Protein AF-A0A2G2Y9D1-F1 (afdb_monomer_lite)

pLDDT: mean 82.74, std 15.82, range [43.44, 98.5]

Foldseek 3Di:
DVVVVVVVVLVVLLVVCCVVCVPDDPQVSVCVVPNDADPVDGDDPDPDDPVVNVCPPDDDPVNVVVVVVVVVVVVVVVVVVVVVVVVVVVVVVVVVVVVVVVVVVVVVVVVD

Radius of gyration: 37.93 Å; chains: 1; bounding box: 68×23×106 Å

Organism: Capsicum annuum (NCBI:txid4072)

Secondary structure (DSSP, 8-state):
-HHHHHHHHHHHHHHHHHHH-TT--HHHHHHHHH---BTTB---------HHHHS-SS--HHHHHHHHHHHHHHHHHHHHHHHHHHHHHHHHHHHHHHHHHHHHHHHHHTT-

Sequence (112 aa):
MIENISFYILQAQLEEIVNAEPSLSSIEIVEKCFGPQNRSHVVAFGGGVKMKYLKGGTSSKAKLLSTLCSTQKGNKYLNEENKSLNDRLSTLEDEMNEIRKMKEFFAAQQQQ

Structure (mmCIF, N/CA/C/O backbone):
data_AF-A0A2G2Y9D1-F1
#
_entry.id   AF-A0A2G2Y9D1-F1
#
loop_
_atom_site.group_PDB
_atom_site.id
_atom_site.type_symbol
_atom_site.label_atom_id
_atom_site.label_alt_id
_atom_site.label_comp_id
_atom_site.label_asym_id
_atom_site.label_entity_id
_atom_site.label_seq_id
_atom_site.pdbx_PDB_ins_code
_atom_site.Cartn_x
_atom_site.Cartn_y
_atom_site.Cartn_z
_atom_site.occupancy
_atom_site.B_iso_or_equiv
_atom_site.auth_seq_id
_atom_site.auth_comp_id
_atom_site.auth_asym_id
_atom_site.auth_atom_id
_atom_site.pdbx_PDB_model_num
ATOM 1 N N . MET A 1 1 ? 4.196 15.761 -25.987 1.00 48.19 1 MET A N 1
ATOM 2 C CA . MET A 1 1 ? 3.582 16.226 -27.254 1.00 48.19 1 MET A CA 1
ATOM 3 C C . MET A 1 1 ? 4.626 16.655 -28.290 1.00 48.19 1 MET A C 1
ATOM 5 O O . MET A 1 1 ? 4.408 16.402 -29.463 1.00 48.19 1 MET A O 1
ATOM 9 N N . ILE A 1 2 ? 5.772 17.218 -27.879 1.00 43.44 2 ILE A N 1
ATOM 10 C CA . ILE A 1 2 ? 6.851 17.670 -28.784 1.00 43.44 2 ILE A CA 1
ATOM 11 C C . ILE A 1 2 ? 7.544 16.509 -29.533 1.00 43.44 2 ILE A C 1
ATOM 13 O O . ILE A 1 2 ? 7.865 16.647 -30.706 1.00 43.44 2 ILE A O 1
ATOM 17 N N . GLU A 1 3 ? 7.707 15.339 -28.907 1.00 46.25 3 GLU A N 1
ATOM 18 C CA . GLU A 1 3 ? 8.394 14.189 -29.530 1.00 46.25 3 GLU A CA 1
ATOM 19 C C . GLU A 1 3 ? 7.617 13.563 -30.703 1.00 46.25 3 GLU A C 1
ATOM 21 O O . GLU A 1 3 ? 8.229 13.102 -31.662 1.00 46.25 3 GLU A O 1
ATOM 26 N N . ASN A 1 4 ? 6.278 13.620 -30.681 1.00 48.38 4 ASN A N 1
ATOM 27 C CA . ASN A 1 4 ? 5.446 13.095 -31.770 1.00 48.38 4 ASN A CA 1
ATOM 28 C C . ASN A 1 4 ? 5.592 13.918 -33.055 1.00 48.38 4 ASN A C 1
ATOM 30 O O . ASN A 1 4 ? 5.611 13.351 -34.139 1.00 48.38 4 ASN A O 1
ATOM 34 N N . ILE A 1 5 ? 5.738 15.243 -32.944 1.00 51.56 5 ILE A N 1
ATOM 35 C CA . ILE A 1 5 ? 5.854 16.137 -34.109 1.00 51.56 5 ILE A CA 1
ATOM 36 C C . ILE A 1 5 ? 7.142 15.840 -34.896 1.00 51.56 5 ILE A C 1
ATOM 38 O O . ILE A 1 5 ? 7.125 15.843 -36.123 1.00 51.56 5 ILE A O 1
ATOM 42 N N . SER A 1 6 ? 8.234 15.498 -34.204 1.00 65.56 6 SER A N 1
ATOM 43 C CA . SER A 1 6 ? 9.519 15.156 -34.833 1.00 65.56 6 SER A CA 1
ATOM 44 C C . SER A 1 6 ? 9.444 13.881 -35.688 1.00 65.56 6 SER A C 1
ATOM 46 O O . SER A 1 6 ? 10.043 13.811 -36.758 1.00 65.56 6 SER A O 1
ATOM 48 N N . PHE A 1 7 ? 8.668 12.882 -35.249 1.00 68.06 7 PHE A N 1
ATOM 49 C CA . PHE A 1 7 ? 8.515 11.618 -35.974 1.00 68.06 7 PHE A CA 1
ATOM 50 C C . PHE A 1 7 ? 7.743 11.788 -37.289 1.00 68.06 7 PHE A C 1
ATOM 52 O O . PHE A 1 7 ? 8.189 11.303 -38.325 1.00 68.06 7 PHE A O 1
ATOM 59 N N . TYR A 1 8 ? 6.630 12.530 -37.272 1.00 73.38 8 TYR A N 1
ATOM 60 C CA . TYR A 1 8 ? 5.833 12.775 -38.480 1.00 73.38 8 TYR A CA 1
ATOM 61 C C . TYR A 1 8 ? 6.582 13.605 -39.530 1.00 73.38 8 TYR A C 1
ATOM 63 O O . TYR A 1 8 ? 6.454 13.334 -40.720 1.00 73.38 8 TYR A O 1
ATOM 71 N N . ILE A 1 9 ? 7.393 14.583 -39.107 1.00 77.69 9 ILE A N 1
ATOM 72 C CA . ILE A 1 9 ? 8.218 15.381 -40.029 1.00 77.69 9 ILE A CA 1
ATOM 73 C C . ILE A 1 9 ? 9.267 14.497 -40.711 1.00 77.69 9 ILE A C 1
ATOM 75 O O . ILE A 1 9 ? 9.428 14.572 -41.926 1.00 77.69 9 ILE A O 1
ATOM 79 N N . LEU A 1 10 ? 9.937 13.623 -39.951 1.00 80.69 10 LEU A N 1
ATOM 80 C CA . LEU A 1 10 ? 10.908 12.687 -40.515 1.00 80.69 10 LEU A CA 1
ATOM 81 C C . LEU A 1 10 ? 10.245 11.699 -41.483 1.00 80.69 10 LEU A C 1
ATOM 83 O O . LEU A 1 10 ? 10.792 11.428 -42.548 1.00 80.69 10 LEU A O 1
ATOM 87 N N . GLN A 1 11 ? 9.062 11.184 -41.139 1.00 81.06 11 GLN A N 1
ATOM 88 C CA . GLN A 1 11 ? 8.315 10.287 -42.018 1.00 81.06 11 GLN A CA 1
ATOM 89 C C . GLN A 1 11 ? 7.964 10.966 -43.350 1.00 81.06 11 GLN A C 1
ATOM 91 O O . GLN A 1 11 ? 8.222 10.392 -44.404 1.00 81.06 11 GLN A O 1
ATOM 96 N N . ALA A 1 12 ? 7.447 12.198 -43.312 1.00 85.00 12 ALA A N 1
ATOM 97 C CA . ALA A 1 12 ? 7.103 12.946 -44.520 1.00 85.00 12 ALA A CA 1
ATOM 98 C C . ALA A 1 12 ? 8.330 13.207 -45.414 1.00 85.00 12 ALA A C 1
ATOM 100 O O . ALA A 1 12 ? 8.254 13.038 -46.628 1.00 85.00 12 ALA A O 1
ATOM 101 N N . GLN A 1 13 ? 9.477 13.550 -44.818 1.00 84.44 13 GLN A N 1
ATOM 102 C CA . GLN A 1 13 ? 10.731 13.753 -45.555 1.00 84.44 13 GLN A CA 1
ATOM 103 C C . GLN A 1 13 ? 11.242 12.465 -46.215 1.00 84.44 13 GLN A C 1
ATOM 105 O O . GLN A 1 13 ? 11.739 12.500 -47.339 1.00 84.44 13 GLN A O 1
ATOM 110 N N . LEU A 1 14 ? 11.112 11.319 -45.541 1.00 85.00 14 LEU A N 1
ATOM 111 C CA . LEU A 1 14 ? 11.488 10.025 -46.112 1.00 85.00 14 LEU A CA 1
ATOM 112 C C . LEU A 1 14 ? 10.572 9.640 -47.279 1.00 85.00 14 LEU A C 1
ATOM 114 O O . LEU A 1 14 ? 11.066 9.197 -48.314 1.00 85.00 14 LEU A O 1
ATOM 118 N N . GLU A 1 15 ? 9.259 9.832 -47.132 1.00 86.31 15 GLU A N 1
ATOM 119 C CA . GLU A 1 15 ? 8.288 9.585 -48.203 1.00 86.31 15 GLU A CA 1
ATOM 120 C C . GLU A 1 15 ? 8.555 10.478 -49.424 1.00 86.31 15 GLU A C 1
ATOM 122 O O . GLU A 1 15 ? 8.522 9.996 -50.555 1.00 86.31 15 GLU A O 1
ATOM 127 N N . GLU A 1 16 ? 8.892 11.754 -49.220 1.00 90.44 16 GLU A N 1
ATOM 128 C CA . GLU A 1 16 ? 9.259 12.676 -50.300 1.00 90.44 16 GLU A CA 1
ATOM 129 C C . GLU A 1 16 ? 10.503 12.198 -51.070 1.00 90.44 16 GLU A C 1
ATOM 131 O O . GLU A 1 16 ? 10.475 12.118 -52.299 1.00 90.44 16 GLU A O 1
ATOM 136 N N . ILE A 1 17 ? 11.570 11.809 -50.362 1.00 88.44 17 ILE A N 1
ATOM 137 C CA . ILE A 1 17 ? 12.823 11.342 -50.979 1.00 88.44 17 ILE A CA 1
ATOM 138 C C . ILE A 1 17 ? 12.614 10.029 -51.744 1.00 88.44 17 ILE A C 1
ATOM 140 O O . ILE A 1 17 ? 13.099 9.894 -52.867 1.00 88.44 17 ILE A O 1
ATOM 144 N N . VAL A 1 18 ? 11.878 9.072 -51.166 1.00 86.50 18 VAL A N 1
ATOM 145 C CA . VAL A 1 18 ? 11.588 7.776 -51.806 1.00 86.50 18 VAL A CA 1
ATOM 146 C C . VAL A 1 18 ? 10.751 7.957 -53.071 1.00 86.50 18 VAL A C 1
ATOM 148 O O . VAL A 1 18 ? 10.997 7.283 -54.070 1.00 86.50 18 VAL A O 1
ATOM 151 N N . ASN A 1 19 ? 9.783 8.875 -53.053 1.00 89.88 19 ASN A N 1
ATOM 152 C CA . ASN A 1 19 ? 8.948 9.154 -54.218 1.00 89.88 19 ASN A CA 1
ATOM 153 C C . ASN A 1 19 ? 9.711 9.904 -55.319 1.00 89.88 19 ASN A C 1
ATOM 155 O O . ASN A 1 19 ? 9.471 9.655 -56.500 1.00 89.88 19 ASN A O 1
ATOM 159 N N . ALA A 1 20 ? 10.619 10.812 -54.952 1.00 91.88 20 ALA A N 1
ATOM 160 C CA . ALA A 1 20 ? 11.430 11.558 -55.911 1.00 91.88 20 ALA A CA 1
ATOM 161 C C . ALA A 1 20 ? 12.520 10.690 -56.564 1.00 91.88 20 ALA A C 1
ATOM 163 O O . ALA A 1 20 ? 12.767 10.809 -57.764 1.00 91.88 20 ALA A O 1
ATOM 164 N N . GLU A 1 21 ? 13.166 9.807 -55.794 1.00 90.88 21 GLU A N 1
ATOM 165 C CA . GLU A 1 21 ? 14.278 8.967 -56.251 1.00 90.88 21 GLU A CA 1
ATOM 166 C C . GLU A 1 21 ? 14.125 7.512 -55.749 1.00 90.88 21 GLU A C 1
ATOM 168 O O . GLU A 1 21 ? 14.830 7.077 -54.834 1.00 90.88 21 GLU A O 1
ATOM 173 N N . PRO A 1 22 ? 13.238 6.706 -56.365 1.00 89.06 22 PRO A N 1
ATOM 174 C CA . PRO A 1 22 ? 12.914 5.357 -55.887 1.00 89.06 22 PRO A CA 1
ATOM 175 C C . PRO A 1 22 ? 14.054 4.340 -56.048 1.00 89.06 22 PRO A C 1
ATOM 177 O O . PRO A 1 22 ? 13.988 3.244 -55.496 1.00 89.06 22 PRO A O 1
ATOM 180 N N . SER A 1 23 ? 15.097 4.671 -56.815 1.00 92.50 23 SER A N 1
ATOM 181 C CA . SER A 1 23 ? 16.277 3.821 -57.006 1.00 92.50 23 SER A CA 1
ATOM 182 C C . SER A 1 23 ? 17.314 3.940 -55.888 1.00 92.50 23 SER A C 1
ATOM 184 O O . SER A 1 23 ? 18.296 3.199 -55.913 1.00 92.50 23 SER A O 1
ATOM 186 N N . LEU A 1 24 ? 17.145 4.876 -54.945 1.00 87.12 24 LEU A N 1
ATOM 187 C CA . LEU A 1 24 ? 18.072 5.025 -53.827 1.00 87.12 24 LEU A CA 1
ATOM 188 C C . LEU A 1 24 ? 18.005 3.816 -52.897 1.00 87.12 24 LEU A C 1
ATOM 190 O O . LEU A 1 24 ? 16.939 3.322 -52.530 1.00 87.12 24 LEU A O 1
ATOM 194 N N . SER A 1 25 ? 19.173 3.372 -52.454 1.00 86.06 25 SER A N 1
ATOM 195 C CA . SER A 1 25 ? 19.276 2.396 -51.381 1.00 86.06 25 SER A CA 1
ATOM 196 C C . SER A 1 25 ? 18.913 3.025 -50.033 1.00 86.06 25 SER A C 1
ATOM 198 O O . SER A 1 25 ? 19.039 4.232 -49.818 1.00 86.06 25 SER A O 1
ATOM 200 N N . SER A 1 26 ? 18.511 2.196 -49.067 1.00 81.62 26 SER A N 1
ATOM 201 C CA . SER A 1 26 ? 18.126 2.676 -47.733 1.00 81.62 26 SER A CA 1
ATOM 202 C C . SER A 1 26 ? 19.229 3.480 -47.036 1.00 81.62 26 SER A C 1
ATOM 204 O O . SER A 1 26 ? 18.922 4.397 -46.282 1.00 81.62 26 SER A O 1
ATOM 206 N N . ILE A 1 27 ? 20.508 3.175 -47.293 1.00 81.12 27 ILE A N 1
ATOM 207 C CA . ILE A 1 27 ? 21.630 3.927 -46.716 1.00 81.12 27 ILE A CA 1
A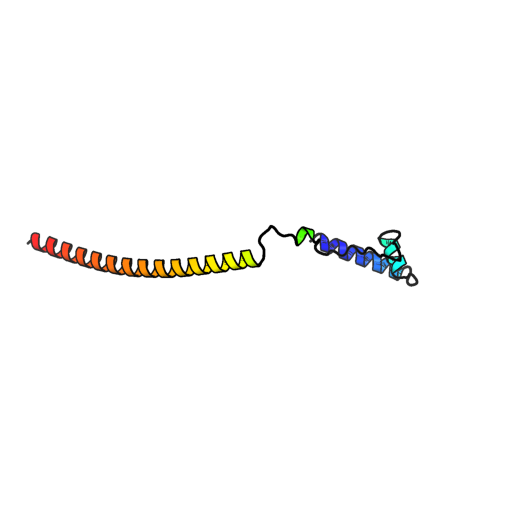TOM 208 C C . ILE A 1 27 ? 21.751 5.328 -47.324 1.00 81.12 27 ILE A C 1
ATOM 210 O O . ILE A 1 27 ? 21.968 6.281 -46.587 1.00 81.12 27 ILE A O 1
ATOM 214 N N . GLU A 1 28 ? 21.538 5.475 -48.630 1.00 83.75 28 GLU A N 1
ATOM 215 C CA . GLU A 1 28 ? 21.600 6.775 -49.309 1.00 83.75 28 GLU A CA 1
ATOM 216 C C . GLU A 1 28 ? 20.452 7.687 -48.866 1.00 83.75 28 GLU A C 1
ATOM 218 O O . GLU A 1 28 ? 20.654 8.881 -48.657 1.00 83.75 28 GLU A O 1
ATOM 223 N N . ILE A 1 29 ? 19.261 7.121 -48.644 1.00 84.88 29 ILE A N 1
ATOM 224 C CA . ILE A 1 29 ? 18.114 7.853 -48.088 1.00 84.88 29 ILE A CA 1
ATOM 225 C C . ILE A 1 29 ? 18.449 8.386 -46.685 1.00 84.88 29 ILE A C 1
ATOM 227 O O . ILE A 1 29 ? 18.228 9.561 -46.393 1.00 84.88 29 ILE A O 1
ATOM 231 N N . VAL A 1 30 ? 19.036 7.549 -45.822 1.00 79.00 30 VAL A N 1
ATOM 232 C CA . VAL A 1 30 ? 19.463 7.962 -44.474 1.00 79.00 30 VAL A CA 1
ATOM 233 C C . VAL A 1 30 ? 20.556 9.036 -44.548 1.00 79.00 30 VAL A C 1
ATOM 235 O O . VAL A 1 30 ? 20.497 10.014 -43.804 1.00 79.00 30 VAL A O 1
ATOM 238 N N . GLU A 1 31 ? 21.522 8.905 -45.459 1.00 84.31 31 GLU A N 1
ATOM 239 C CA . GLU A 1 31 ? 22.578 9.905 -45.655 1.00 84.31 31 GLU A CA 1
ATOM 240 C C . GLU A 1 31 ? 22.038 11.255 -46.144 1.00 84.31 31 GLU A C 1
ATOM 242 O O . GLU A 1 31 ? 22.563 12.297 -45.749 1.00 84.31 31 GLU A O 1
ATOM 247 N N . LYS A 1 32 ? 20.956 11.270 -46.933 1.00 84.75 32 LYS A N 1
ATOM 248 C CA . LYS A 1 32 ? 20.282 12.516 -47.334 1.00 84.75 32 LYS A CA 1
ATOM 249 C C . LYS A 1 32 ? 19.602 13.227 -46.163 1.00 84.75 32 LYS A C 1
ATOM 251 O O . LYS A 1 32 ? 19.639 14.453 -46.105 1.00 84.75 32 LYS A O 1
ATOM 256 N N . CYS A 1 33 ? 19.011 12.489 -45.222 1.00 79.94 33 CYS A N 1
ATOM 257 C CA . CYS A 1 33 ? 18.344 13.085 -44.059 1.00 79.94 33 CYS A CA 1
ATOM 258 C C . CYS A 1 33 ? 19.321 13.504 -42.949 1.00 79.94 33 CYS A C 1
ATOM 260 O O . CYS A 1 33 ? 19.101 14.515 -42.285 1.00 79.94 33 CYS A O 1
ATOM 262 N N . PHE A 1 34 ? 20.383 12.726 -42.722 1.00 78.19 34 PHE A N 1
ATOM 263 C CA . PHE A 1 34 ? 21.238 12.846 -41.532 1.00 78.19 34 PHE A CA 1
ATOM 264 C C . PHE A 1 34 ? 22.716 13.141 -41.838 1.00 78.19 34 PHE A C 1
ATOM 266 O O . PHE A 1 34 ? 23.518 13.266 -40.911 1.00 78.19 34 PHE A O 1
ATOM 273 N N . GLY A 1 35 ? 23.088 13.267 -43.114 1.00 83.12 35 GLY A N 1
ATOM 274 C CA . GLY A 1 35 ? 24.473 13.417 -43.565 1.00 83.12 35 GLY A CA 1
ATOM 275 C C . GLY A 1 35 ? 25.229 12.082 -43.664 1.00 83.12 35 GLY A C 1
ATOM 276 O O . GLY A 1 35 ? 24.684 11.039 -43.291 1.00 83.12 35 GLY A O 1
ATOM 277 N N . PRO A 1 36 ? 26.490 12.097 -44.149 1.00 83.38 36 PRO A N 1
ATOM 278 C CA . PRO A 1 36 ? 27.278 10.889 -44.410 1.00 83.38 36 PRO A CA 1
ATOM 279 C C . PRO A 1 36 ? 27.310 9.921 -43.220 1.00 83.38 36 PRO A C 1
ATOM 281 O O . PRO A 1 36 ? 27.617 10.327 -42.097 1.00 83.38 36 PRO A O 1
ATOM 284 N N . GLN A 1 37 ? 27.017 8.641 -43.462 1.00 77.69 37 GLN A N 1
ATOM 285 C CA . GLN A 1 37 ? 26.956 7.606 -42.432 1.00 77.69 37 GLN A CA 1
ATOM 286 C C . GLN A 1 37 ? 28.096 6.606 -42.613 1.00 77.69 37 GLN A C 1
ATOM 288 O O . GLN A 1 37 ? 28.517 6.275 -43.720 1.00 77.69 37 GLN A O 1
ATOM 293 N N . ASN A 1 38 ? 28.602 6.057 -41.509 1.00 77.19 38 ASN A N 1
ATOM 294 C CA . ASN A 1 38 ? 29.543 4.950 -41.606 1.00 77.19 38 ASN A CA 1
ATOM 295 C C . ASN A 1 38 ? 28.780 3.678 -42.017 1.00 77.19 38 ASN A C 1
ATOM 297 O O . ASN A 1 38 ? 27.953 3.177 -41.260 1.00 77.19 38 ASN A O 1
ATOM 301 N N . ARG A 1 39 ? 29.070 3.119 -43.198 1.00 70.75 39 ARG A N 1
ATOM 302 C CA . ARG A 1 39 ? 28.375 1.921 -43.714 1.00 70.75 39 ARG A CA 1
ATOM 303 C C . ARG A 1 39 ? 28.575 0.664 -42.857 1.00 70.75 39 ARG A C 1
ATOM 305 O O . ARG A 1 39 ? 27.764 -0.252 -42.937 1.00 70.75 39 ARG A O 1
ATOM 312 N N . SER A 1 40 ? 29.609 0.632 -42.015 1.00 74.25 40 SER A N 1
ATOM 313 C CA . SER A 1 40 ? 29.846 -0.437 -41.035 1.00 74.25 40 SER A CA 1
ATOM 314 C C . SER A 1 40 ? 29.108 -0.210 -39.710 1.00 74.25 40 SER A C 1
ATOM 316 O O . SER A 1 40 ? 29.028 -1.120 -38.885 1.00 74.25 40 SER A O 1
ATOM 318 N N . HIS A 1 41 ? 28.604 1.004 -39.468 1.00 64.75 41 HIS A N 1
ATOM 319 C CA . HIS A 1 41 ? 27.917 1.385 -38.238 1.00 64.75 41 HIS A CA 1
ATOM 320 C C . HIS A 1 41 ? 26.895 2.492 -38.523 1.00 64.75 41 HIS A C 1
ATOM 322 O O . HIS A 1 41 ? 27.199 3.683 -38.444 1.00 64.75 41 HIS A O 1
ATOM 328 N N . VAL A 1 42 ? 25.665 2.101 -38.857 1.00 56.75 42 VAL A N 1
ATOM 329 C CA . VAL A 1 42 ? 24.558 3.056 -38.982 1.00 56.75 42 VAL A CA 1
ATOM 330 C C . VAL A 1 42 ? 24.148 3.488 -37.576 1.00 56.75 42 VAL A C 1
ATOM 332 O O . VAL A 1 42 ? 23.640 2.683 -36.79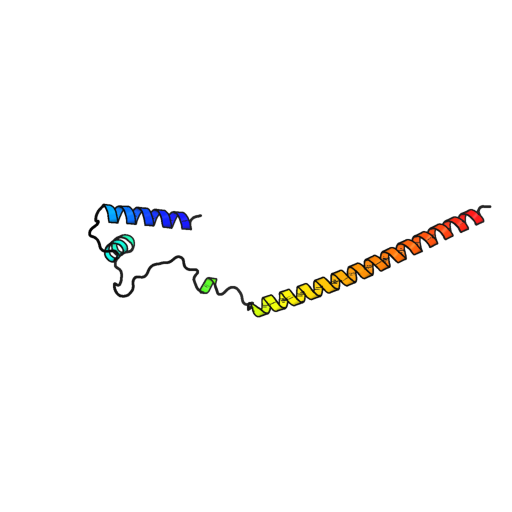4 1.00 56.75 42 VAL A O 1
ATOM 335 N N . VAL A 1 43 ? 24.376 4.756 -37.234 1.00 57.53 43 VAL A N 1
ATOM 336 C CA . VAL A 1 43 ? 23.924 5.323 -35.958 1.00 57.53 43 VAL A CA 1
ATOM 337 C C . VAL A 1 43 ? 22.490 5.807 -36.139 1.00 57.53 43 VAL A C 1
ATOM 339 O O . VAL A 1 43 ? 22.241 6.949 -36.509 1.00 57.53 43 VAL A O 1
ATOM 342 N N . ALA A 1 44 ? 21.524 4.934 -35.865 1.00 58.00 44 ALA A N 1
ATOM 343 C CA . ALA A 1 44 ? 20.141 5.363 -35.707 1.00 58.00 44 ALA A CA 1
ATOM 344 C C . ALA A 1 44 ? 19.948 5.921 -34.288 1.00 58.00 44 ALA A C 1
ATOM 346 O O . ALA A 1 44 ? 20.103 5.202 -33.297 1.00 58.00 44 ALA A O 1
ATOM 347 N N . PHE A 1 45 ? 19.576 7.199 -34.169 1.00 56.34 45 PHE A N 1
ATOM 348 C CA . PHE A 1 45 ? 19.070 7.749 -32.911 1.00 56.34 45 PHE A CA 1
ATOM 349 C C . PHE A 1 45 ? 17.661 7.200 -32.653 1.00 56.34 45 PHE A C 1
ATOM 351 O O . PHE A 1 45 ? 16.657 7.861 -32.895 1.00 56.34 45 PHE A O 1
ATOM 358 N N . GLY A 1 46 ? 17.577 5.970 -32.148 1.00 58.28 46 GLY A N 1
ATOM 359 C CA . GLY A 1 46 ? 16.363 5.493 -31.503 1.00 58.28 46 GLY A CA 1
ATOM 360 C C . GLY A 1 46 ? 16.148 6.291 -30.218 1.00 58.28 46 GLY A C 1
ATOM 361 O O . GLY A 1 46 ? 17.075 6.424 -29.416 1.00 58.28 46 GLY A O 1
ATOM 362 N N . GLY A 1 47 ? 14.932 6.797 -30.000 1.00 56.75 47 GLY A N 1
ATOM 363 C CA . GLY A 1 47 ? 14.458 7.379 -28.736 1.00 56.75 47 GLY A CA 1
ATOM 364 C C . GLY A 1 47 ? 14.406 6.363 -27.586 1.00 56.75 47 GLY A C 1
ATOM 365 O O . GLY A 1 47 ? 13.433 6.293 -26.845 1.00 56.75 47 GLY A O 1
ATOM 366 N N . GLY A 1 48 ? 15.432 5.524 -27.454 1.00 65.06 48 GLY A N 1
ATOM 367 C CA . GLY A 1 48 ? 15.608 4.609 -26.346 1.00 65.06 48 GLY A CA 1
ATOM 368 C C . GLY A 1 48 ? 15.941 5.392 -25.086 1.00 65.06 48 GLY A C 1
ATOM 369 O O . GLY A 1 48 ? 16.807 6.274 -25.075 1.00 65.06 48 GLY A O 1
ATOM 370 N N . VAL A 1 49 ? 15.256 5.045 -24.001 1.00 57.44 49 VAL A N 1
ATOM 371 C CA . VAL A 1 49 ? 15.536 5.542 -22.655 1.00 57.44 49 VAL A CA 1
ATOM 372 C C . VAL A 1 49 ? 17.019 5.294 -22.354 1.00 57.44 49 VAL A C 1
ATOM 374 O O . VAL A 1 49 ? 17.438 4.157 -22.145 1.00 57.44 49 VAL A O 1
ATOM 377 N N . LYS A 1 50 ? 17.847 6.352 -22.372 1.00 67.19 50 LYS A N 1
ATOM 378 C CA . LYS A 1 50 ? 19.284 6.237 -22.058 1.00 67.19 50 LYS A CA 1
ATOM 379 C C . LYS A 1 50 ? 19.440 5.544 -20.699 1.00 67.19 50 LYS A C 1
ATOM 381 O O . LYS A 1 50 ? 18.739 5.894 -19.756 1.00 67.19 50 LYS A O 1
ATOM 386 N N . MET A 1 51 ? 20.425 4.654 -20.562 1.00 58.59 51 MET A N 1
ATOM 387 C CA . MET A 1 51 ? 20.766 3.948 -19.310 1.00 58.59 51 MET A CA 1
ATOM 388 C C . MET A 1 51 ? 20.830 4.879 -18.080 1.00 58.59 51 MET A C 1
ATOM 390 O O . MET A 1 51 ? 20.470 4.490 -16.973 1.00 58.59 51 MET A O 1
ATOM 394 N N . LYS A 1 52 ? 21.230 6.145 -18.272 1.00 60.06 52 LYS A N 1
ATOM 395 C CA . LYS A 1 52 ? 21.247 7.179 -17.222 1.00 60.06 52 LYS A CA 1
ATOM 396 C C . LYS A 1 52 ? 19.866 7.535 -16.644 1.00 60.06 52 LYS A C 1
ATOM 398 O O . LYS A 1 52 ? 19.810 7.995 -15.514 1.00 60.06 52 LYS A O 1
ATOM 403 N N . TYR A 1 53 ? 18.783 7.305 -17.386 1.00 59.00 53 TYR A N 1
ATOM 404 C CA . TYR A 1 53 ? 17.397 7.427 -16.919 1.00 59.00 53 TYR A CA 1
ATOM 405 C C . TYR A 1 53 ? 16.870 6.122 -16.296 1.00 59.00 53 TYR A C 1
ATOM 407 O O . TYR A 1 53 ? 15.927 6.164 -15.517 1.00 59.00 53 TYR A O 1
ATOM 415 N N . LEU A 1 54 ? 17.491 4.970 -16.593 1.00 60.94 54 LEU A N 1
ATOM 416 C CA . LEU A 1 54 ? 17.211 3.692 -15.917 1.00 60.94 54 LEU A CA 1
ATOM 417 C C . LEU A 1 54 ? 17.927 3.579 -14.567 1.00 60.94 54 LEU A C 1
ATOM 419 O O . LEU A 1 54 ? 17.517 2.808 -13.702 1.00 60.94 54 LEU A O 1
ATOM 423 N N . LYS A 1 55 ? 18.979 4.378 -14.360 1.00 59.94 55 LYS A N 1
ATOM 424 C CA . LYS A 1 55 ? 19.654 4.551 -13.071 1.00 59.94 55 LYS A CA 1
ATOM 425 C C . LYS A 1 55 ? 18.823 5.468 -12.163 1.00 59.94 55 LYS A C 1
ATOM 427 O O . LYS A 1 55 ? 19.287 6.511 -11.713 1.00 59.94 55 LYS A O 1
ATOM 432 N N . GLY A 1 56 ? 17.563 5.087 -11.947 1.00 54.69 56 GLY A N 1
ATOM 433 C CA . GLY A 1 56 ? 16.692 5.686 -10.945 1.00 54.69 56 GLY A CA 1
ATOM 434 C C . GLY A 1 56 ? 17.348 5.614 -9.565 1.00 54.69 56 GLY A C 1
ATOM 435 O O . GLY A 1 56 ? 18.078 4.666 -9.268 1.00 54.69 56 GLY A O 1
ATOM 436 N N . GLY A 1 57 ? 17.127 6.654 -8.759 1.00 63.12 57 GLY A N 1
ATOM 437 C CA . GLY A 1 57 ? 17.721 6.852 -7.437 1.00 63.12 57 GLY A CA 1
ATOM 438 C C . GLY A 1 57 ? 17.751 5.583 -6.582 1.00 63.12 57 GLY A C 1
ATOM 439 O O . GLY A 1 57 ? 16.839 4.761 -6.600 1.00 63.12 57 GLY A O 1
ATOM 440 N N . THR A 1 58 ? 18.848 5.421 -5.850 1.00 64.56 58 THR A N 1
ATOM 441 C CA . THR A 1 58 ? 19.316 4.198 -5.189 1.00 64.56 58 THR A CA 1
ATOM 442 C C . THR A 1 58 ? 18.375 3.655 -4.107 1.00 64.56 58 THR A C 1
ATOM 444 O O . THR A 1 58 ? 18.642 3.750 -2.908 1.00 64.56 58 THR A O 1
ATOM 447 N N . SER A 1 59 ? 17.311 2.982 -4.525 1.00 62.28 59 SER A N 1
ATOM 448 C CA . SER A 1 59 ? 16.722 1.883 -3.773 1.00 62.28 59 SER A CA 1
ATOM 449 C C . SER A 1 59 ? 16.623 0.685 -4.706 1.00 62.28 59 SER A C 1
ATOM 451 O O . SER A 1 59 ? 15.903 0.716 -5.701 1.00 62.28 59 SER A O 1
ATOM 453 N N . SER A 1 60 ? 17.388 -0.371 -4.415 1.00 79.25 60 SER A N 1
ATOM 454 C CA . SER A 1 60 ? 17.226 -1.649 -5.112 1.00 79.25 60 SER A CA 1
ATOM 455 C C . SER A 1 60 ? 15.771 -2.109 -4.988 1.00 79.25 60 SER A C 1
ATOM 457 O O . SER A 1 60 ? 15.148 -1.910 -3.942 1.00 79.25 60 SER A O 1
ATOM 459 N N . LYS A 1 61 ? 15.236 -2.777 -6.016 1.00 81.62 61 LYS A N 1
ATOM 460 C CA . LYS A 1 61 ? 13.895 -3.390 -5.991 1.00 81.62 61 LYS A CA 1
ATOM 461 C C . LYS A 1 61 ? 13.653 -4.186 -4.699 1.00 81.62 61 LYS A C 1
ATOM 463 O O . LYS A 1 61 ? 12.576 -4.100 -4.121 1.00 81.62 61 LYS A O 1
ATOM 468 N N . ALA A 1 62 ? 14.674 -4.889 -4.203 1.00 85.06 62 ALA A N 1
ATOM 469 C CA . ALA A 1 62 ? 14.608 -5.641 -2.950 1.00 85.06 62 ALA A CA 1
ATOM 470 C C . ALA A 1 62 ? 14.385 -4.748 -1.712 1.00 85.06 62 ALA A C 1
ATOM 472 O O . ALA A 1 62 ? 13.608 -5.099 -0.827 1.00 85.06 62 ALA A O 1
ATOM 473 N N . LYS A 1 63 ? 15.023 -3.571 -1.659 1.00 87.81 63 LYS A N 1
ATOM 474 C CA . LYS A 1 63 ? 14.859 -2.608 -0.562 1.00 87.81 63 LYS A CA 1
ATOM 475 C C . LYS A 1 63 ? 13.457 -1.997 -0.570 1.00 87.81 63 LYS A C 1
ATOM 477 O O . LYS A 1 63 ? 12.840 -1.926 0.485 1.00 87.81 63 LYS A O 1
ATOM 482 N N . LEU A 1 64 ? 12.928 -1.642 -1.745 1.00 89.94 64 LEU A N 1
ATOM 483 C CA . LEU A 1 64 ? 11.546 -1.158 -1.875 1.00 89.94 64 LEU A CA 1
ATOM 484 C C . LEU A 1 64 ? 10.526 -2.205 -1.419 1.00 89.94 64 LEU A C 1
ATOM 486 O O . LEU A 1 64 ? 9.619 -1.876 -0.661 1.00 89.94 64 LEU A O 1
ATOM 490 N N . LEU A 1 65 ? 10.700 -3.464 -1.833 1.00 91.88 65 LEU A N 1
ATOM 491 C CA . LEU A 1 65 ? 9.824 -4.558 -1.409 1.00 91.88 65 LEU A CA 1
ATOM 492 C C . LEU A 1 65 ? 9.891 -4.788 0.107 1.00 91.88 65 LEU A C 1
ATOM 494 O O . LEU A 1 65 ? 8.855 -4.943 0.744 1.00 91.88 65 LEU A O 1
ATOM 498 N N . SER A 1 66 ? 11.088 -4.746 0.700 1.00 93.50 66 SER A N 1
ATOM 499 C CA . SER A 1 66 ? 11.259 -4.869 2.153 1.00 93.50 66 SER A CA 1
ATOM 500 C C . SER A 1 66 ? 10.558 -3.742 2.923 1.00 93.50 66 SER A C 1
ATOM 502 O O . SER A 1 66 ? 9.828 -4.008 3.884 1.00 93.50 66 SER A O 1
ATOM 504 N N . THR A 1 67 ? 10.709 -2.488 2.475 1.00 94.75 67 THR A N 1
ATOM 505 C CA . THR A 1 67 ? 10.001 -1.342 3.064 1.00 94.75 67 THR A CA 1
ATOM 506 C C . THR A 1 67 ? 8.491 -1.503 2.928 1.00 94.75 67 THR A C 1
ATOM 508 O O . THR A 1 67 ? 7.788 -1.363 3.923 1.00 94.75 67 THR A O 1
ATOM 511 N N . LEU A 1 68 ? 7.992 -1.869 1.743 1.00 95.94 68 LEU A N 1
ATOM 512 C CA . LEU A 1 68 ? 6.562 -2.055 1.497 1.00 95.94 68 LEU A CA 1
ATOM 513 C C . LEU A 1 68 ? 5.956 -3.118 2.426 1.00 95.94 68 LEU A C 1
ATOM 515 O O . LEU A 1 68 ? 4.950 -2.852 3.082 1.00 95.94 68 LEU A O 1
ATOM 519 N N . CYS A 1 69 ? 6.592 -4.287 2.538 1.00 96.00 69 CYS A N 1
ATOM 520 C CA . CYS A 1 69 ? 6.137 -5.357 3.427 1.00 96.00 69 CYS A CA 1
ATOM 521 C C . CYS A 1 69 ? 6.149 -4.925 4.901 1.00 96.00 69 CYS A C 1
ATOM 523 O O . CYS A 1 69 ? 5.206 -5.208 5.641 1.00 96.00 69 CYS A O 1
ATOM 525 N N . SER A 1 70 ? 7.200 -4.219 5.330 1.00 96.00 70 SER A N 1
ATOM 526 C CA . SER A 1 70 ? 7.321 -3.724 6.707 1.00 96.00 70 SER A CA 1
ATOM 527 C C . SER A 1 70 ? 6.230 -2.703 7.032 1.00 96.00 70 SER A C 1
ATOM 529 O O . SER A 1 70 ? 5.564 -2.821 8.060 1.00 96.00 70 SER A O 1
ATOM 531 N N . THR A 1 71 ? 5.985 -1.750 6.128 1.00 97.25 71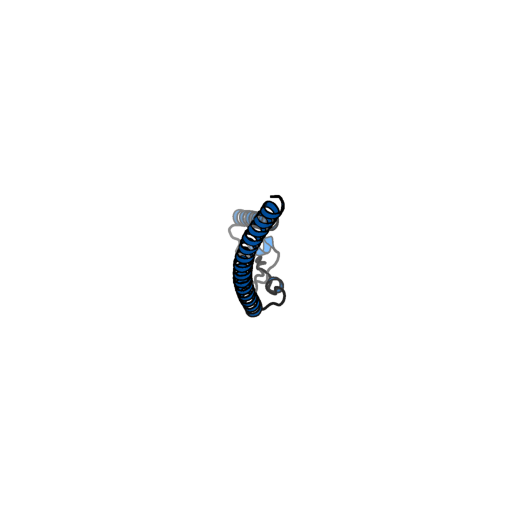 THR A N 1
ATOM 532 C CA . THR A 1 71 ? 4.907 -0.765 6.257 1.00 97.25 71 THR A CA 1
ATOM 533 C C . THR A 1 71 ? 3.535 -1.436 6.277 1.00 97.25 71 THR A C 1
ATOM 535 O O . THR A 1 71 ? 2.713 -1.112 7.128 1.00 97.25 71 THR A O 1
ATOM 538 N N . GLN A 1 72 ? 3.287 -2.418 5.405 1.00 97.94 72 GLN A N 1
ATOM 539 C CA . GLN A 1 72 ? 2.019 -3.150 5.386 1.00 97.94 72 GLN A CA 1
ATOM 540 C C . GLN A 1 72 ? 1.772 -3.902 6.701 1.00 97.94 72 GLN A C 1
ATOM 542 O O . GLN A 1 72 ? 0.661 -3.871 7.231 1.00 97.94 72 GLN A O 1
ATOM 547 N N . LYS A 1 73 ? 2.806 -4.546 7.255 1.00 97.44 73 LYS A N 1
ATOM 548 C CA . LYS A 1 73 ? 2.712 -5.243 8.543 1.00 97.44 73 LYS A CA 1
ATOM 549 C C . LYS A 1 73 ? 2.447 -4.269 9.694 1.00 97.44 73 LYS A C 1
ATOM 551 O O . LYS A 1 73 ? 1.587 -4.551 10.524 1.00 97.44 73 LYS A O 1
ATOM 556 N N . GLY A 1 74 ? 3.138 -3.127 9.716 1.00 97.62 74 GLY A N 1
ATOM 557 C CA . GLY A 1 74 ? 2.909 -2.066 10.701 1.00 97.62 74 GLY A CA 1
ATOM 558 C C . GLY A 1 74 ? 1.483 -1.518 10.641 1.00 97.62 74 GLY A C 1
ATOM 559 O O . GLY A 1 74 ? 0.811 -1.445 11.664 1.00 97.62 74 GLY A O 1
ATOM 560 N N . ASN A 1 75 ? 0.975 -1.238 9.440 1.00 98.00 75 ASN A N 1
ATOM 561 C CA . ASN A 1 75 ? -0.394 -0.754 9.253 1.00 98.00 75 ASN A CA 1
ATOM 562 C C . ASN A 1 75 ? -1.443 -1.771 9.716 1.00 98.00 75 ASN A C 1
ATOM 564 O O . ASN A 1 75 ? -2.439 -1.387 10.322 1.00 98.00 75 ASN A O 1
ATOM 568 N N . LYS A 1 76 ? -1.219 -3.067 9.465 1.00 98.12 76 LYS A N 1
ATOM 569 C CA . LYS A 1 76 ? -2.112 -4.124 9.953 1.00 98.12 76 LYS A CA 1
ATOM 570 C C . LYS A 1 76 ? -2.172 -4.140 11.483 1.00 98.12 76 LYS A C 1
ATOM 572 O O . LYS A 1 76 ? -3.266 -4.159 12.036 1.00 98.12 76 LYS A O 1
ATOM 577 N N . TYR A 1 77 ? -1.012 -4.090 12.139 1.00 98.19 77 TYR A N 1
ATOM 578 C CA . TYR A 1 77 ? -0.923 -4.043 13.599 1.00 98.19 77 TYR A CA 1
ATOM 579 C C . TYR A 1 77 ? -1.650 -2.818 14.175 1.00 98.19 77 TYR A C 1
ATOM 581 O O . TYR A 1 77 ? -2.510 -2.966 15.035 1.00 98.19 77 TYR A O 1
ATOM 589 N N . LEU A 1 78 ? -1.382 -1.621 13.638 1.00 98.31 78 LEU A N 1
ATOM 590 C CA . LEU A 1 78 ? -2.037 -0.386 14.086 1.00 98.31 78 LEU A CA 1
ATOM 591 C C . LEU A 1 78 ? -3.559 -0.430 13.900 1.00 98.31 78 LEU A C 1
ATOM 593 O O . LEU A 1 78 ? -4.304 0.103 14.716 1.00 98.31 78 LEU A O 1
ATOM 597 N N . ASN A 1 79 ? -4.042 -1.075 12.837 1.00 98.31 79 ASN A N 1
ATOM 598 C CA . ASN A 1 79 ? -5.473 -1.238 12.611 1.00 98.31 79 ASN A CA 1
ATOM 599 C C . ASN A 1 79 ? -6.126 -2.181 13.639 1.00 98.31 79 ASN A C 1
ATOM 601 O O . ASN A 1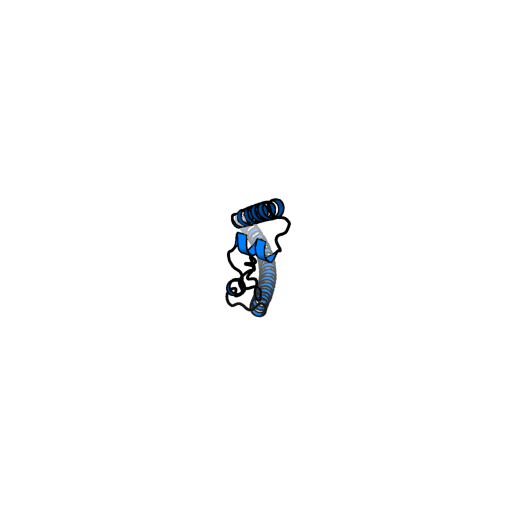 79 ? -7.233 -1.913 14.101 1.00 98.31 79 ASN A O 1
ATOM 605 N N . GLU A 1 80 ? -5.452 -3.274 14.005 1.00 98.19 80 GLU A N 1
ATOM 606 C CA . GLU A 1 80 ? -5.907 -4.186 15.063 1.00 98.19 80 GLU A CA 1
ATOM 607 C C . GLU A 1 80 ? -5.919 -3.492 16.436 1.00 98.19 80 GLU A C 1
ATOM 609 O O . GLU A 1 80 ? -6.899 -3.608 17.174 1.00 98.19 80 GLU A O 1
ATOM 614 N N . GLU A 1 81 ? -4.885 -2.706 16.746 1.00 98.25 81 GLU A N 1
ATOM 615 C CA . GLU A 1 81 ? -4.799 -1.919 17.982 1.00 98.25 81 GLU A CA 1
ATOM 616 C C . GLU A 1 81 ? -5.901 -0.853 18.061 1.00 98.25 81 GLU A C 1
ATOM 618 O O . GLU A 1 81 ? -6.606 -0.775 19.067 1.00 98.25 81 GLU A O 1
ATOM 623 N N . ASN A 1 82 ? -6.131 -0.099 16.981 1.00 98.44 82 ASN A N 1
ATOM 624 C CA . ASN A 1 82 ? -7.220 0.880 16.910 1.00 98.44 82 ASN A CA 1
ATOM 625 C C . ASN A 1 82 ? -8.590 0.235 17.130 1.00 98.44 82 ASN A C 1
ATOM 627 O O . ASN A 1 82 ? -9.425 0.795 17.838 1.00 98.44 82 ASN A O 1
ATOM 631 N N . LYS A 1 83 ? -8.826 -0.952 16.558 1.00 98.25 83 LYS A N 1
ATOM 632 C CA . LYS A 1 83 ? -10.069 -1.688 16.796 1.00 98.25 83 LYS A CA 1
ATOM 633 C C . LYS A 1 83 ? -10.224 -2.045 18.277 1.00 98.25 83 LYS A C 1
ATOM 635 O O . LYS A 1 83 ? -11.266 -1.765 18.855 1.00 98.25 83 LYS A O 1
ATOM 640 N N . SER A 1 84 ? -9.176 -2.584 18.903 1.00 98.44 84 SER A N 1
ATOM 641 C CA . SER A 1 84 ? -9.212 -2.924 20.330 1.00 98.44 84 SER A CA 1
ATOM 642 C C . SER A 1 84 ? -9.434 -1.703 21.225 1.00 98.44 84 SER A C 1
ATOM 644 O O . SER A 1 84 ? -10.157 -1.798 22.217 1.00 98.44 84 SER A O 1
ATOM 646 N N . LEU A 1 85 ? -8.815 -0.565 20.904 1.00 98.50 85 LEU A N 1
ATOM 647 C CA . LEU A 1 85 ? -9.007 0.678 21.649 1.00 98.50 85 LEU A CA 1
ATOM 648 C C . LEU A 1 85 ? -10.430 1.216 21.504 1.00 98.50 85 LEU A C 1
ATOM 650 O O . LEU A 1 85 ? -11.012 1.618 22.507 1.00 98.50 85 LEU A O 1
ATOM 654 N N . ASN A 1 86 ? -11.001 1.167 20.300 1.00 98.44 86 ASN A N 1
ATOM 655 C CA . ASN A 1 86 ? -12.391 1.557 20.071 1.00 98.44 86 ASN A CA 1
ATOM 656 C C . ASN A 1 86 ? -13.367 0.670 20.852 1.00 98.44 86 ASN A C 1
ATOM 658 O O . ASN A 1 86 ? -14.266 1.197 21.500 1.00 98.44 86 ASN A O 1
ATOM 662 N N . ASP A 1 87 ? -13.156 -0.649 20.862 1.00 98.38 87 ASP A N 1
ATOM 663 C CA . ASP A 1 87 ? -14.000 -1.574 21.630 1.00 98.38 87 ASP A CA 1
ATOM 664 C C . ASP A 1 87 ? -13.944 -1.246 23.136 1.00 98.38 87 ASP A C 1
ATOM 666 O O . ASP A 1 87 ? -14.968 -1.187 23.812 1.00 98.38 87 ASP A O 1
ATOM 670 N N . ARG A 1 88 ? -12.748 -0.954 23.667 1.00 98.31 88 ARG A N 1
ATOM 671 C CA . ARG A 1 88 ? -12.566 -0.556 25.075 1.00 98.31 88 ARG A CA 1
ATOM 672 C C . ARG A 1 88 ? -13.191 0.801 25.397 1.00 98.31 88 ARG A C 1
ATOM 674 O O . ARG A 1 88 ? -13.725 0.962 26.492 1.00 98.31 88 ARG A O 1
ATOM 681 N N . LEU A 1 89 ? -13.095 1.766 24.483 1.00 98.50 89 LEU A N 1
ATOM 682 C CA . LEU A 1 89 ? -13.723 3.079 24.636 1.00 98.50 89 LEU A CA 1
ATOM 683 C C . LEU A 1 89 ? -15.244 2.956 24.668 1.00 98.50 89 LEU A C 1
ATOM 685 O O . LEU A 1 89 ? -15.854 3.526 25.563 1.00 98.50 89 LEU A O 1
ATOM 689 N N . SER A 1 90 ? -15.828 2.152 23.778 1.00 98.25 90 SER A N 1
ATOM 690 C CA . SER A 1 90 ? -17.271 1.890 23.772 1.00 98.25 90 SER A CA 1
ATOM 691 C C . SER A 1 90 ? -17.741 1.319 25.111 1.00 98.25 90 SER A C 1
ATOM 693 O O . SER A 1 90 ? -18.703 1.817 25.686 1.00 98.25 90 SER A O 1
ATOM 695 N N . THR A 1 91 ? -17.029 0.327 25.656 1.00 98.44 91 THR A N 1
ATOM 696 C CA . THR A 1 91 ? -17.357 -0.238 26.976 1.00 98.44 91 THR A CA 1
ATOM 697 C C . THR A 1 91 ? -17.298 0.819 28.078 1.00 98.44 91 THR A C 1
ATOM 699 O O . THR A 1 91 ? -18.178 0.879 28.933 1.00 98.44 91 THR A O 1
ATOM 702 N N . LEU A 1 92 ? -16.274 1.677 28.062 1.00 98.38 92 LEU A N 1
ATOM 703 C CA . LEU A 1 92 ? -16.130 2.730 29.065 1.00 98.38 92 LEU A CA 1
ATOM 704 C C . LEU A 1 92 ? -17.233 3.794 28.948 1.00 98.38 92 LEU A C 1
ATOM 706 O O . LEU A 1 92 ? -17.716 4.291 29.965 1.00 98.38 92 LEU A O 1
ATOM 710 N N 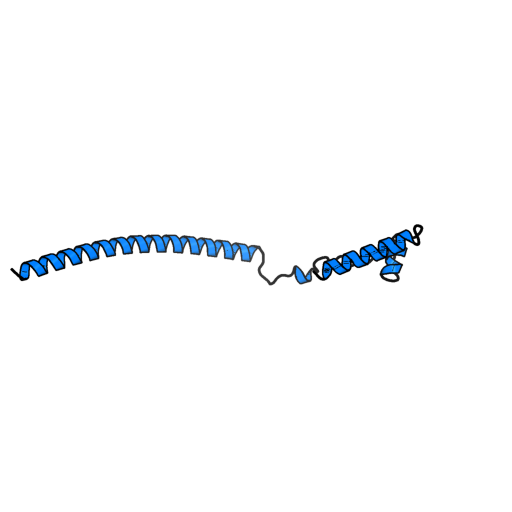. GLU A 1 93 ? -17.644 4.143 27.729 1.00 98.44 93 GLU A N 1
ATOM 711 C CA . GLU A 1 93 ? -18.759 5.061 27.479 1.00 98.44 93 GLU A CA 1
ATOM 712 C C . GLU A 1 93 ? -20.078 4.511 28.039 1.00 98.44 93 GLU A C 1
ATOM 714 O O . GLU A 1 93 ? -20.825 5.254 28.689 1.00 98.44 93 GLU A O 1
ATOM 719 N N . ASP A 1 94 ? -20.328 3.212 27.866 1.00 98.31 94 ASP A N 1
ATOM 720 C CA . ASP A 1 94 ? -21.491 2.530 28.436 1.00 98.31 94 ASP A CA 1
ATOM 721 C C . ASP A 1 94 ? -21.458 2.550 29.973 1.00 98.31 94 ASP A C 1
ATOM 723 O O . ASP A 1 94 ? -22.433 2.956 30.614 1.00 98.31 94 ASP A O 1
ATOM 727 N N . GLU A 1 95 ? -20.322 2.206 30.588 1.00 98.00 95 GLU A N 1
ATOM 728 C CA . GLU A 1 95 ? -20.151 2.260 32.047 1.00 98.00 95 GLU A CA 1
ATOM 729 C C . GLU A 1 95 ? -20.350 3.682 32.599 1.00 98.00 95 GLU A C 1
ATOM 731 O O . GLU A 1 95 ? -21.036 3.886 33.606 1.00 98.00 95 GLU A O 1
ATOM 736 N N . MET A 1 96 ? -19.802 4.698 31.924 1.00 98.19 96 MET A N 1
ATOM 737 C CA . MET A 1 96 ? -19.993 6.100 32.299 1.00 98.19 96 MET A CA 1
ATOM 738 C C . MET A 1 96 ? -21.456 6.538 32.187 1.00 98.19 96 MET A C 1
ATOM 740 O O . MET A 1 96 ? -21.926 7.333 33.010 1.00 98.19 96 MET A O 1
ATOM 744 N N . ASN A 1 97 ? -22.188 6.034 31.192 1.00 98.12 97 ASN A N 1
ATOM 745 C CA . ASN A 1 97 ? -23.612 6.302 31.034 1.00 98.12 97 ASN A CA 1
ATOM 746 C C . ASN A 1 97 ? -24.426 5.730 32.199 1.00 98.12 97 ASN A C 1
ATOM 748 O O . ASN A 1 97 ? -25.272 6.436 32.750 1.00 98.12 97 ASN A O 1
ATOM 752 N N . GLU A 1 98 ? -24.129 4.503 32.624 1.00 97.75 98 GLU A N 1
ATOM 753 C CA . GLU A 1 98 ? -24.782 3.886 33.781 1.00 97.75 98 GLU A CA 1
ATOM 754 C C . GLU A 1 98 ? -24.459 4.622 35.086 1.00 97.75 98 GLU A C 1
ATOM 756 O O . GLU A 1 98 ? -25.366 4.949 35.854 1.00 97.75 98 GLU A O 1
ATOM 761 N N . ILE A 1 99 ? -23.195 5.003 35.305 1.00 98.19 99 ILE A N 1
ATOM 762 C CA . ILE A 1 99 ? -22.800 5.800 36.479 1.00 98.19 99 ILE A CA 1
ATOM 763 C C . ILE A 1 99 ? -23.542 7.141 36.510 1.00 98.19 99 ILE A C 1
ATOM 765 O O . I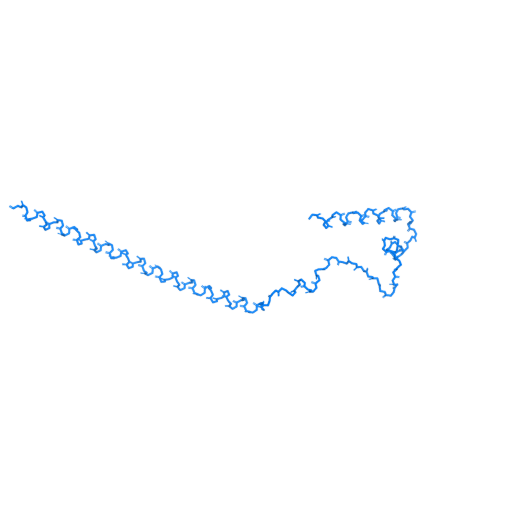LE A 1 99 ? -23.980 7.582 37.576 1.00 98.19 99 ILE A O 1
ATOM 769 N N . ARG A 1 100 ? -23.701 7.808 35.361 1.00 97.94 100 ARG A N 1
ATOM 770 C CA . ARG A 1 100 ? -24.456 9.063 35.277 1.00 97.94 100 ARG A CA 1
ATOM 771 C C . ARG A 1 100 ? -25.926 8.861 35.651 1.00 97.94 100 ARG A C 1
ATOM 773 O O . ARG A 1 100 ? -26.419 9.614 36.485 1.00 97.94 100 ARG A O 1
ATOM 780 N N . LYS A 1 101 ? -26.593 7.828 35.122 1.00 97.56 101 LYS A N 1
ATOM 781 C CA . LYS A 1 101 ? -27.985 7.502 35.488 1.00 97.56 101 LYS A CA 1
ATOM 782 C C . LYS A 1 101 ? -28.130 7.226 36.985 1.00 97.56 101 LYS A C 1
ATOM 784 O O . LYS A 1 101 ? -29.058 7.721 37.618 1.00 97.56 101 LYS A O 1
ATOM 789 N N . MET A 1 102 ? -27.192 6.481 37.576 1.00 97.31 102 MET A N 1
ATOM 790 C CA . MET A 1 102 ? -27.189 6.229 39.021 1.00 97.31 102 MET A CA 1
ATOM 791 C C . MET A 1 102 ? -27.043 7.530 39.815 1.00 97.31 102 MET A C 1
ATOM 793 O O . MET A 1 102 ? -27.794 7.757 40.760 1.00 97.31 102 MET A O 1
ATOM 797 N N . LYS A 1 103 ? -26.115 8.415 39.423 1.00 96.69 103 LYS A N 1
ATOM 798 C CA . LYS A 1 103 ? -25.939 9.726 40.071 1.00 96.69 103 LYS A CA 1
ATOM 799 C C . LYS A 1 103 ? -27.205 10.579 40.003 1.00 96.69 103 LYS A C 1
ATOM 801 O O . LYS A 1 103 ? -27.570 11.180 41.009 1.00 96.69 103 LYS A O 1
ATOM 806 N N . GLU A 1 104 ? -27.871 10.614 38.852 1.00 96.06 104 GLU A N 1
ATOM 807 C CA . GLU A 1 104 ? -29.141 11.328 38.668 1.00 96.06 104 GLU A CA 1
ATOM 808 C C . GLU A 1 104 ? -30.242 10.759 39.575 1.00 96.06 104 GLU A C 1
ATOM 810 O O . GLU A 1 104 ? -30.940 11.520 40.245 1.00 96.06 104 GLU A O 1
ATOM 815 N N . PHE A 1 105 ? -30.344 9.430 39.676 1.00 95.81 105 PHE A N 1
ATOM 816 C CA . PHE A 1 105 ? -31.284 8.768 40.581 1.00 95.81 105 PHE A CA 1
ATOM 817 C C . PHE A 1 105 ? -31.034 9.136 42.052 1.00 95.81 105 PHE A C 1
ATOM 819 O O . PHE A 1 105 ? -31.963 9.534 42.755 1.00 95.81 105 PHE A O 1
ATOM 826 N N . PHE A 1 106 ? -29.782 9.066 42.519 1.00 94.94 106 PHE A N 1
ATOM 827 C CA . PHE A 1 106 ? -29.438 9.442 43.895 1.00 94.94 106 PHE A CA 1
ATOM 828 C C . PHE A 1 106 ? -29.710 10.921 44.183 1.00 94.94 106 PHE A C 1
ATOM 830 O O . PHE A 1 106 ? -30.218 11.245 45.255 1.00 94.94 106 PHE A O 1
ATOM 837 N N . ALA A 1 107 ? -29.413 11.813 43.235 1.00 94.56 107 ALA A N 1
ATOM 838 C CA . ALA A 1 107 ? -29.699 13.237 43.384 1.00 94.56 107 ALA A CA 1
ATOM 839 C C . ALA A 1 107 ? -31.206 13.506 43.528 1.00 94.56 107 ALA A C 1
ATOM 841 O O . ALA A 1 107 ? -31.599 14.308 44.371 1.00 94.56 107 ALA A O 1
ATOM 842 N N . ALA A 1 108 ? -32.049 12.802 42.764 1.00 93.44 108 ALA A N 1
ATOM 843 C CA . ALA A 1 108 ? -33.502 12.922 42.862 1.00 93.44 108 ALA A CA 1
ATOM 844 C C . ALA A 1 108 ? -34.055 12.415 44.209 1.00 93.44 108 ALA A C 1
ATOM 846 O O . ALA A 1 108 ? -34.983 13.009 44.750 1.00 93.44 108 ALA A O 1
ATOM 847 N N . GLN A 1 109 ? -33.472 11.354 44.780 1.00 89.38 109 GLN A N 1
ATOM 848 C CA . GLN A 1 109 ? -33.871 10.823 46.093 1.00 89.38 109 GLN A CA 1
ATOM 849 C C . GLN A 1 109 ? -33.509 11.754 47.263 1.00 89.38 109 GLN A C 1
ATOM 851 O O . GLN A 1 109 ? -34.191 11.734 48.277 1.00 89.38 109 GLN A O 1
ATOM 856 N N . GLN A 1 110 ? -32.463 12.581 47.144 1.00 81.69 110 GLN A N 1
ATOM 857 C CA . GLN A 1 110 ? -32.090 13.556 48.186 1.00 81.69 110 GLN A CA 1
ATOM 858 C C . GLN A 1 110 ? -32.954 14.829 48.188 1.00 81.69 110 GLN A C 1
ATOM 860 O O . GLN A 1 110 ? -32.794 15.672 49.069 1.00 81.69 110 GLN A O 1
ATOM 865 N N . GLN A 1 111 ? -33.830 14.996 47.193 1.00 74.62 111 GLN A N 1
ATOM 866 C CA . GLN A 1 111 ? -34.752 16.131 47.078 1.00 74.62 111 GLN A CA 1
ATOM 867 C C . GLN A 1 111 ? -36.171 15.818 47.598 1.00 74.62 111 GLN A C 1
ATOM 869 O O . GLN A 1 111 ? -37.024 16.707 47.562 1.00 74.62 111 GLN A O 1
ATOM 874 N N . GLN A 1 112 ? -36.424 14.587 48.065 1.00 54.81 112 GLN A N 1
ATOM 875 C CA . GLN A 1 112 ? -37.650 14.151 48.757 1.00 54.81 112 GLN A CA 1
ATOM 876 C C . GLN A 1 112 ? -37.436 14.095 50.270 1.00 54.81 112 GLN A C 1
ATOM 878 O O . GLN A 1 112 ? -38.415 14.394 50.989 1.00 54.81 112 GLN A O 1
#